Protein AF-A0A6M8PIU6-F1 (afdb_monomer_lite)

Sequence (122 aa):
MNMNNFFIIFSLILVGTSLMVISTPNSVYSVFWLVIAFVNAAVMFISLGLDYIGLIFIIVYVGAIAILFLFVIMLIQQPNKTYSQDHSHFLPVGLSVIFLFYTLLTNSPKYIVNPVIESRTN

Foldseek 3Di:
DDLVVLLVVLVVLLVVLQVCLVPPPFPLVSLVSVLVSLLSVLVNCVSVVNPVVSVVSCCPVNNPVSVVSNVVCVVVGDPDDPDPPPPPPPVVVVVVVVVVVVVVVVPPPDPPDDPPPPPPDD

Structure (mmCIF, N/CA/C/O backbone):
data_AF-A0A6M8PIU6-F1
#
_entry.id   AF-A0A6M8PIU6-F1
#
loop_
_atom_site.group_PDB
_atom_site.id
_atom_site.type_symbol
_atom_site.label_atom_id
_atom_site.label_alt_id
_atom_site.label_comp_id
_atom_site.label_asym_id
_atom_site.label_entity_id
_atom_site.label_seq_id
_atom_site.pdbx_PDB_ins_code
_atom_site.Cartn_x
_atom_site.Cartn_y
_atom_site.Cartn_z
_atom_site.occupancy
_atom_site.B_iso_or_equiv
_atom_site.auth_seq_id
_atom_site.auth_comp_id
_atom_site.auth_asym_id
_atom_site.auth_atom_id
_atom_site.pdbx_PDB_model_num
ATOM 1 N N . MET A 1 1 ? 24.174 2.847 -7.050 1.00 54.72 1 MET A N 1
ATOM 2 C CA . MET A 1 1 ? 23.387 1.826 -6.318 1.00 54.72 1 MET A CA 1
ATOM 3 C C . MET A 1 1 ? 22.730 0.921 -7.347 1.00 54.72 1 MET A C 1
ATOM 5 O O . MET A 1 1 ? 22.149 1.446 -8.285 1.00 54.72 1 MET A O 1
ATOM 9 N N . ASN A 1 2 ? 22.886 -0.398 -7.221 1.00 72.19 2 ASN A N 1
ATOM 10 C CA . ASN A 1 2 ? 22.375 -1.379 -8.188 1.00 72.19 2 ASN A CA 1
ATOM 11 C C . ASN A 1 2 ? 20.843 -1.494 -8.110 1.00 72.19 2 ASN A C 1
ATOM 13 O O . ASN A 1 2 ? 20.280 -1.325 -7.029 1.00 72.19 2 ASN A O 1
ATOM 17 N N . MET A 1 3 ? 20.188 -1.841 -9.224 1.00 72.38 3 MET A N 1
ATOM 18 C CA . MET A 1 3 ? 18.726 -2.015 -9.328 1.00 72.38 3 MET A CA 1
ATOM 19 C C . MET A 1 3 ? 18.153 -2.938 -8.229 1.00 72.38 3 MET A C 1
ATOM 21 O O . MET A 1 3 ? 17.118 -2.638 -7.639 1.00 72.38 3 MET A O 1
ATOM 25 N N . ASN A 1 4 ? 18.885 -3.998 -7.859 1.00 83.75 4 ASN A N 1
ATOM 26 C CA . ASN A 1 4 ? 18.495 -4.912 -6.777 1.00 83.75 4 ASN A CA 1
ATOM 27 C C . ASN A 1 4 ? 18.374 -4.230 -5.407 1.00 83.75 4 ASN A C 1
ATOM 29 O O . ASN A 1 4 ? 17.501 -4.592 -4.622 1.00 83.75 4 ASN A O 1
ATOM 33 N N . ASN A 1 5 ? 19.219 -3.241 -5.106 1.00 85.88 5 ASN A N 1
ATOM 34 C CA . ASN A 1 5 ? 19.186 -2.578 -3.802 1.00 85.88 5 ASN A CA 1
ATOM 35 C C . ASN A 1 5 ? 17.917 -1.733 -3.659 1.00 85.88 5 ASN A C 1
ATOM 37 O O . ASN A 1 5 ? 17.304 -1.740 -2.597 1.00 85.88 5 ASN A O 1
ATOM 41 N N . PHE A 1 6 ? 17.501 -1.051 -4.731 1.00 85.44 6 PHE A N 1
ATOM 42 C CA . PHE A 1 6 ? 16.245 -0.304 -4.746 1.00 85.44 6 PHE A CA 1
ATOM 43 C C . PHE A 1 6 ? 15.054 -1.234 -4.520 1.00 85.44 6 PHE A C 1
ATOM 45 O O . PHE A 1 6 ? 14.246 -0.978 -3.630 1.00 85.44 6 PHE A O 1
ATOM 52 N N . PHE A 1 7 ? 14.994 -2.352 -5.247 1.00 87.88 7 PHE A N 1
ATOM 53 C CA . PHE A 1 7 ? 13.915 -3.327 -5.098 1.00 87.88 7 PHE A CA 1
ATOM 54 C C . PHE A 1 7 ? 13.799 -3.867 -3.663 1.00 87.88 7 PHE A C 1
ATOM 56 O O . PHE A 1 7 ? 12.708 -3.883 -3.096 1.00 87.88 7 PHE A O 1
ATOM 63 N N . ILE A 1 8 ? 14.920 -4.248 -3.042 1.00 90.12 8 ILE A N 1
ATOM 64 C CA . ILE A 1 8 ? 14.933 -4.776 -1.669 1.00 90.12 8 ILE A CA 1
ATOM 65 C C . ILE A 1 8 ? 14.454 -3.722 -0.664 1.00 90.12 8 ILE A C 1
ATOM 67 O O . ILE A 1 8 ? 13.645 -4.035 0.207 1.00 90.12 8 ILE A O 1
ATOM 71 N N . ILE A 1 9 ? 14.915 -2.473 -0.790 1.00 91.31 9 ILE A N 1
ATOM 72 C CA . ILE A 1 9 ? 14.529 -1.384 0.118 1.00 91.31 9 ILE A CA 1
ATOM 73 C C . ILE A 1 9 ? 13.023 -1.109 0.016 1.00 91.31 9 ILE A C 1
ATOM 75 O O . ILE A 1 9 ? 12.337 -1.102 1.038 1.00 91.31 9 ILE A O 1
ATOM 79 N N . PHE A 1 10 ? 12.489 -0.946 -1.198 1.00 90.25 10 PHE A N 1
ATOM 80 C CA . PHE A 1 10 ? 11.055 -0.706 -1.402 1.00 90.25 10 PHE A CA 1
ATOM 81 C C . PHE A 1 10 ? 10.196 -1.895 -0.965 1.00 90.25 10 PHE A C 1
ATOM 83 O O . PHE A 1 10 ? 9.156 -1.695 -0.340 1.00 90.25 10 PHE A O 1
ATOM 90 N N . SER A 1 11 ? 10.643 -3.130 -1.208 1.00 92.44 11 SER A N 1
ATOM 91 C CA . SER A 1 11 ? 9.947 -4.329 -0.731 1.00 92.44 11 SER A CA 1
ATOM 92 C C . SER A 1 11 ? 9.902 -4.393 0.797 1.00 92.44 11 SER A C 1
ATOM 94 O O . SER A 1 11 ? 8.872 -4.765 1.357 1.00 92.44 11 SER A O 1
ATOM 96 N N . LEU A 1 12 ? 10.986 -4.031 1.486 1.00 94.19 12 LEU A N 1
ATOM 97 C CA . LEU A 1 12 ? 11.025 -4.026 2.948 1.00 94.19 12 LEU A CA 1
ATOM 98 C C . LEU A 1 12 ? 10.070 -2.970 3.525 1.00 94.19 12 LEU A C 1
ATOM 100 O O . LEU A 1 12 ? 9.338 -3.242 4.476 1.00 94.19 12 LEU A O 1
ATOM 104 N N . ILE A 1 13 ? 10.035 -1.783 2.912 1.00 94.44 13 ILE A N 1
ATOM 105 C CA . ILE A 1 13 ? 9.122 -0.695 3.289 1.00 94.44 13 ILE A CA 1
ATOM 106 C C . ILE A 1 13 ? 7.664 -1.101 3.041 1.00 94.44 13 ILE A C 1
ATOM 108 O O . ILE A 1 13 ? 6.804 -0.853 3.887 1.00 94.44 13 ILE A O 1
ATOM 112 N N . LEU A 1 14 ? 7.371 -1.766 1.922 1.00 95.38 14 LEU A N 1
ATOM 113 C CA . LEU A 1 14 ? 6.031 -2.264 1.608 1.00 95.38 14 LEU A CA 1
ATOM 114 C C . LEU A 1 14 ? 5.534 -3.252 2.673 1.00 95.38 14 LEU A C 1
ATOM 116 O O . LEU A 1 14 ? 4.413 -3.129 3.163 1.00 95.38 14 LEU A O 1
ATOM 120 N N . VAL A 1 15 ? 6.381 -4.199 3.081 1.00 94.69 15 VAL A N 1
ATOM 121 C CA . VAL A 1 15 ? 6.037 -5.156 4.143 1.00 94.69 15 VAL A CA 1
ATOM 122 C C . VAL A 1 15 ? 5.859 -4.442 5.483 1.00 94.69 15 VAL A C 1
ATOM 124 O O . VAL A 1 15 ? 4.864 -4.673 6.169 1.00 94.69 15 VAL A O 1
ATOM 127 N N . GLY A 1 16 ? 6.769 -3.534 5.844 1.00 94.00 16 GLY A N 1
ATOM 128 C CA . GLY A 1 16 ? 6.678 -2.769 7.091 1.00 94.00 16 GLY A CA 1
ATOM 129 C C . GLY A 1 16 ? 5.399 -1.932 7.183 1.00 94.00 16 GLY A C 1
ATOM 130 O O . GLY A 1 16 ? 4.705 -1.960 8.198 1.00 94.00 16 GLY A O 1
ATOM 131 N N . THR A 1 17 ? 5.037 -1.243 6.100 1.00 93.56 17 THR A N 1
ATOM 132 C CA . THR A 1 17 ? 3.800 -0.450 6.029 1.00 93.56 17 THR A CA 1
ATOM 133 C C . THR A 1 17 ? 2.561 -1.339 6.086 1.00 93.56 17 THR A C 1
ATOM 135 O O . THR A 1 17 ? 1.655 -1.047 6.862 1.00 93.56 17 THR A O 1
ATOM 138 N N . SER A 1 18 ? 2.542 -2.474 5.381 1.00 93.62 18 SER A N 1
ATOM 139 C CA . SER A 1 18 ? 1.442 -3.446 5.453 1.00 93.62 18 SER A CA 1
ATOM 140 C C . SER A 1 18 ? 1.244 -4.027 6.856 1.00 93.62 18 SER A C 1
ATOM 142 O O . SER A 1 18 ? 0.106 -4.236 7.274 1.00 93.62 18 SER A O 1
ATOM 144 N N . LEU A 1 19 ? 2.320 -4.287 7.601 1.00 93.19 19 LEU A N 1
ATOM 145 C CA . LEU A 1 19 ? 2.214 -4.731 8.994 1.00 93.19 19 LEU A CA 1
ATOM 146 C C . LEU A 1 19 ? 1.611 -3.636 9.879 1.00 93.19 19 LEU A C 1
ATOM 148 O O . LEU A 1 19 ? 0.773 -3.920 10.739 1.00 93.19 19 LEU A O 1
ATOM 152 N N . MET A 1 20 ? 1.992 -2.381 9.643 1.00 90.88 20 MET A N 1
ATOM 153 C CA . MET A 1 20 ? 1.485 -1.239 10.399 1.00 90.88 20 MET A CA 1
ATOM 154 C C . MET A 1 20 ? 0.002 -0.958 10.117 1.00 90.88 20 MET A C 1
ATOM 156 O O . MET A 1 20 ? -0.723 -0.596 11.044 1.00 90.88 20 MET A O 1
ATOM 160 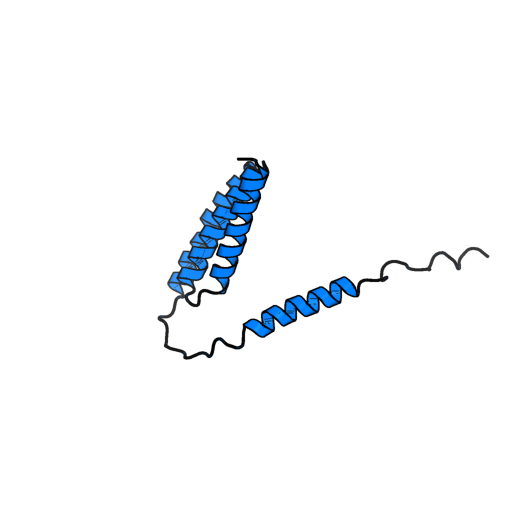N N . VAL A 1 21 ? -0.480 -1.216 8.893 1.00 92.12 21 VAL A N 1
ATOM 161 C CA . VAL A 1 21 ? -1.915 -1.171 8.543 1.00 92.12 21 VAL A CA 1
ATOM 162 C C . VAL A 1 21 ? -2.727 -2.068 9.474 1.00 92.12 21 VAL A C 1
ATOM 164 O O . VAL A 1 21 ? -3.719 -1.622 10.043 1.00 92.12 21 VAL A O 1
ATOM 167 N N . ILE A 1 22 ? -2.302 -3.318 9.657 1.00 89.00 22 ILE A N 1
ATOM 168 C CA . ILE A 1 22 ? -3.062 -4.325 10.414 1.00 89.00 22 ILE A CA 1
ATOM 169 C C . ILE A 1 22 ? -2.881 -4.141 11.930 1.00 89.00 22 ILE A C 1
ATOM 171 O O . ILE A 1 22 ? -3.787 -4.436 12.702 1.00 89.00 22 ILE A O 1
ATOM 175 N N . SER A 1 23 ? -1.724 -3.630 12.361 1.00 86.44 23 SER A N 1
ATOM 176 C CA . SER A 1 23 ? -1.399 -3.463 13.787 1.00 86.44 23 SER A CA 1
ATOM 177 C C . SER A 1 23 ? -1.992 -2.196 14.414 1.00 86.44 23 SER A C 1
ATOM 179 O O . SER A 1 23 ? -2.047 -2.083 15.636 1.00 86.44 23 SER A O 1
ATOM 181 N N . THR A 1 24 ? -2.404 -1.210 13.610 1.00 85.56 24 THR A N 1
ATOM 182 C CA . THR A 1 24 ? -2.888 0.074 14.134 1.00 85.56 24 THR A CA 1
ATOM 183 C C . THR A 1 24 ? -4.344 -0.041 14.608 1.00 85.56 24 THR A C 1
ATOM 185 O O . THR A 1 24 ? -5.215 -0.347 13.797 1.00 85.56 24 THR A O 1
ATOM 188 N N . PRO A 1 25 ? -4.662 0.272 15.883 1.00 80.69 25 PRO A N 1
ATOM 189 C CA . PRO A 1 25 ? -6.013 0.093 16.427 1.00 80.69 25 PRO A CA 1
ATOM 190 C C . PRO A 1 25 ? -7.027 1.134 15.932 1.00 80.69 25 PRO A C 1
ATOM 192 O O . PRO A 1 25 ? -8.232 0.919 16.017 1.00 80.69 25 PRO A O 1
ATOM 195 N N . ASN A 1 26 ? -6.561 2.279 15.429 1.00 84.88 26 ASN A N 1
ATOM 196 C CA . ASN A 1 26 ? -7.428 3.310 14.871 1.00 84.88 26 ASN A CA 1
ATOM 197 C C . ASN A 1 26 ? -7.577 3.117 13.353 1.00 84.88 26 ASN A C 1
ATOM 199 O O . ASN A 1 26 ? -6.587 3.161 12.618 1.00 84.88 26 ASN A O 1
ATOM 203 N N . SER A 1 27 ? -8.817 2.950 12.885 1.00 88.62 27 SER A N 1
ATOM 204 C CA . SER A 1 27 ? -9.120 2.653 11.482 1.00 88.62 27 SER A CA 1
ATOM 205 C C . SER A 1 27 ? -8.683 3.762 10.520 1.00 88.62 27 SER A C 1
ATOM 207 O O . SER A 1 27 ? -8.188 3.444 9.441 1.00 88.62 27 SER A O 1
ATOM 209 N N . VAL A 1 28 ? -8.765 5.044 10.904 1.00 90.94 28 VAL A N 1
ATOM 210 C CA . VAL A 1 28 ? -8.282 6.164 10.066 1.00 90.94 28 VAL A CA 1
ATOM 211 C C . VAL A 1 28 ? -6.786 6.054 9.806 1.00 90.94 28 VAL A C 1
ATOM 213 O O . VAL A 1 28 ? -6.340 6.144 8.661 1.00 90.94 28 VAL A O 1
ATOM 216 N N . TYR A 1 29 ? -6.007 5.800 10.855 1.00 90.69 29 TYR A N 1
ATOM 217 C CA . TYR A 1 29 ? -4.562 5.646 10.712 1.00 90.69 29 TYR A CA 1
ATOM 218 C C . TYR A 1 29 ? -4.206 4.370 9.944 1.00 90.69 29 TYR A C 1
ATOM 220 O O . TYR A 1 29 ? -3.299 4.402 9.120 1.00 90.69 29 TYR A O 1
ATOM 228 N N . SER A 1 30 ? -4.942 3.273 10.146 1.00 91.88 30 SER A N 1
ATOM 229 C CA . SER A 1 30 ? -4.770 2.034 9.377 1.00 91.88 30 SER A CA 1
ATOM 230 C C . SER A 1 30 ? -4.920 2.271 7.867 1.00 91.88 30 SER A C 1
ATOM 232 O O . SER A 1 30 ? -4.040 1.900 7.089 1.00 91.88 30 SER A O 1
ATOM 234 N N . VAL A 1 31 ? -5.973 2.975 7.439 1.00 93.44 31 VAL A N 1
ATOM 235 C CA . VAL A 1 31 ? -6.185 3.281 6.015 1.00 93.44 31 VAL A CA 1
ATOM 236 C C . VAL A 1 31 ? -5.150 4.274 5.485 1.00 93.44 31 VAL A C 1
ATOM 238 O O . VAL A 1 31 ? -4.703 4.131 4.353 1.00 93.44 31 VAL A O 1
ATOM 241 N N . PHE A 1 32 ? -4.683 5.233 6.285 1.00 92.88 32 PHE A N 1
ATOM 242 C CA . PHE A 1 32 ? -3.572 6.099 5.875 1.00 92.88 32 PHE A CA 1
ATOM 243 C C . PHE A 1 32 ? -2.296 5.294 5.562 1.00 92.88 32 PHE A C 1
ATOM 245 O O . PHE A 1 32 ? -1.678 5.494 4.513 1.00 92.88 32 PHE A O 1
ATOM 252 N N . TRP A 1 33 ? -1.944 4.324 6.414 1.00 94.44 33 TRP A N 1
ATOM 253 C CA . TRP A 1 33 ? -0.844 3.392 6.143 1.00 94.44 33 TRP A CA 1
ATOM 254 C C . TRP A 1 33 ? -1.090 2.545 4.884 1.00 94.44 33 TRP A C 1
ATOM 256 O O . TRP A 1 33 ? -0.138 2.229 4.170 1.00 94.44 33 TRP A O 1
ATOM 266 N N . LEU A 1 34 ? -2.350 2.236 4.558 1.00 93.62 34 LEU A N 1
ATOM 267 C CA . LEU A 1 34 ? -2.720 1.504 3.342 1.00 93.62 34 LEU A CA 1
ATOM 268 C C . LEU A 1 34 ? -2.445 2.334 2.083 1.00 93.62 34 LEU A C 1
ATOM 270 O O . LEU A 1 34 ? -1.907 1.802 1.112 1.00 93.62 34 LEU A O 1
ATOM 274 N N . VAL A 1 35 ? -2.744 3.639 2.103 1.00 94.62 35 VAL A N 1
ATOM 275 C CA . VAL A 1 35 ? -2.406 4.547 0.990 1.00 94.62 35 VAL A CA 1
ATOM 276 C C . VAL A 1 35 ? -0.896 4.538 0.745 1.00 94.62 35 VAL A C 1
ATOM 278 O O . VAL A 1 35 ? -0.454 4.383 -0.393 1.00 94.62 35 VAL A O 1
ATOM 281 N N . ILE A 1 36 ? -0.094 4.635 1.810 1.00 95.19 36 ILE A N 1
ATOM 282 C CA . ILE A 1 36 ? 1.373 4.585 1.717 1.00 95.19 36 ILE A CA 1
ATOM 283 C C . ILE A 1 36 ? 1.843 3.240 1.146 1.00 95.19 36 ILE A C 1
ATOM 285 O O . ILE A 1 36 ? 2.742 3.219 0.300 1.00 95.19 36 ILE A O 1
ATOM 289 N N . ALA A 1 37 ? 1.240 2.123 1.562 1.00 95.44 37 ALA A N 1
ATOM 290 C CA . ALA A 1 37 ? 1.564 0.799 1.035 1.00 95.44 37 ALA A CA 1
ATOM 291 C C . ALA A 1 37 ? 1.271 0.701 -0.473 1.00 95.44 37 ALA A C 1
ATO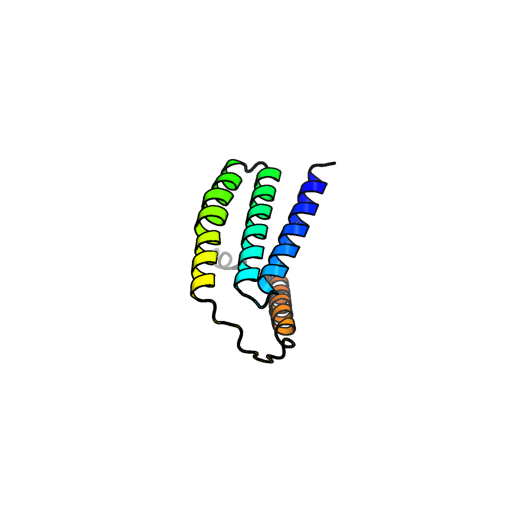M 293 O O . ALA A 1 37 ? 2.113 0.232 -1.236 1.00 95.44 37 ALA A O 1
ATOM 294 N N . PHE A 1 38 ? 0.129 1.213 -0.942 1.00 95.50 38 PHE A N 1
ATOM 295 C CA . PHE A 1 38 ? -0.191 1.227 -2.374 1.00 95.50 38 PHE A CA 1
ATOM 296 C C . PHE A 1 38 ? 0.747 2.124 -3.186 1.00 95.50 38 PHE A C 1
ATOM 298 O O . PHE A 1 38 ? 1.171 1.740 -4.276 1.00 95.50 38 PHE A O 1
ATOM 305 N N . VAL A 1 39 ? 1.146 3.280 -2.659 1.00 94.75 39 VAL A N 1
ATOM 306 C CA . VAL A 1 39 ? 2.153 4.118 -3.328 1.00 94.75 39 VAL A CA 1
ATOM 307 C C . VAL A 1 39 ? 3.493 3.378 -3.430 1.00 94.75 39 VAL A C 1
ATOM 309 O O . VAL A 1 39 ? 4.105 3.377 -4.496 1.00 94.75 39 VAL A O 1
ATOM 312 N N . ASN A 1 40 ? 3.926 2.676 -2.376 1.00 95.31 40 ASN A N 1
ATOM 313 C CA . ASN A 1 40 ? 5.140 1.850 -2.428 1.00 95.31 40 ASN A CA 1
ATOM 314 C C . ASN A 1 40 ? 5.025 0.707 -3.448 1.00 95.31 40 ASN A C 1
ATOM 316 O O . ASN A 1 40 ? 5.972 0.453 -4.191 1.00 95.31 40 ASN A O 1
ATOM 320 N N . ALA A 1 41 ? 3.862 0.056 -3.538 1.00 94.88 41 ALA A N 1
ATOM 321 C CA . ALA A 1 41 ? 3.609 -0.981 -4.535 1.00 94.88 41 ALA A CA 1
ATOM 322 C C . ALA A 1 41 ? 3.695 -0.430 -5.971 1.00 94.88 41 ALA A C 1
ATOM 324 O O . ALA A 1 41 ? 4.289 -1.069 -6.837 1.00 94.88 41 ALA A O 1
ATOM 325 N N . ALA A 1 42 ? 3.188 0.783 -6.219 1.00 94.69 42 ALA A N 1
ATOM 326 C CA . ALA A 1 42 ? 3.315 1.441 -7.520 1.00 94.69 42 ALA A CA 1
ATOM 327 C C . ALA A 1 42 ? 4.780 1.685 -7.913 1.00 94.69 42 ALA A C 1
ATOM 329 O O . ALA A 1 42 ? 5.178 1.395 -9.041 1.00 94.69 42 ALA A O 1
ATOM 330 N N . VAL A 1 43 ? 5.601 2.161 -6.972 1.00 92.88 43 VAL A N 1
ATOM 331 C CA . VAL A 1 43 ? 7.045 2.351 -7.195 1.00 92.88 43 VAL A CA 1
ATOM 332 C C . VAL A 1 43 ? 7.748 1.015 -7.464 1.00 92.88 43 VAL A C 1
ATOM 334 O O . VAL A 1 43 ? 8.663 0.950 -8.291 1.00 92.88 43 VAL A O 1
ATOM 337 N N . MET A 1 44 ? 7.293 -0.069 -6.829 1.00 92.06 44 MET A N 1
ATOM 338 C CA . MET A 1 44 ? 7.795 -1.419 -7.090 1.00 92.06 44 MET A CA 1
ATOM 339 C C . MET A 1 44 ? 7.465 -1.887 -8.515 1.00 92.06 44 MET A C 1
ATOM 341 O O . MET A 1 44 ? 8.336 -2.449 -9.175 1.00 92.06 44 MET A O 1
ATOM 345 N N . PHE A 1 45 ? 6.261 -1.608 -9.027 1.00 92.31 45 PHE A N 1
ATOM 346 C CA . PHE A 1 45 ? 5.904 -1.913 -10.420 1.00 92.31 45 PHE A CA 1
ATOM 347 C C . PHE A 1 45 ? 6.760 -1.139 -11.425 1.00 92.31 45 PHE A C 1
ATOM 349 O O . PHE A 1 45 ? 7.246 -1.731 -12.387 1.00 92.31 45 PHE A O 1
ATOM 356 N N . ILE A 1 46 ? 7.018 0.145 -11.172 1.00 90.75 46 ILE A N 1
ATOM 357 C CA . ILE A 1 46 ? 7.892 0.972 -12.020 1.00 90.75 46 ILE A CA 1
ATOM 358 C C . ILE A 1 46 ? 9.335 0.440 -11.993 1.00 90.75 46 ILE A C 1
ATOM 360 O O . ILE A 1 46 ? 9.977 0.318 -13.030 1.00 90.75 46 ILE A O 1
ATOM 364 N N . SER A 1 47 ? 9.835 0.022 -10.825 1.00 88.38 47 SER A N 1
ATOM 365 C CA . SER A 1 47 ? 11.180 -0.573 -10.703 1.00 88.38 47 SER A CA 1
ATOM 366 C C . SER A 1 47 ? 11.332 -1.902 -11.457 1.00 88.38 47 SER A C 1
ATOM 368 O O . SER A 1 47 ? 12.444 -2.279 -11.820 1.00 88.38 47 SER A O 1
ATOM 370 N N . LEU A 1 48 ? 10.226 -2.612 -11.701 1.00 90.12 48 LEU A N 1
ATOM 371 C CA . LEU A 1 48 ? 10.185 -3.837 -12.502 1.00 90.12 48 LEU A CA 1
ATOM 372 C C . LEU A 1 48 ? 10.023 -3.562 -14.012 1.00 90.12 48 LEU A C 1
ATOM 374 O O . LEU A 1 48 ? 10.027 -4.506 -14.799 1.00 90.12 48 LEU A O 1
ATOM 378 N N . GLY A 1 49 ? 9.875 -2.299 -14.426 1.00 90.12 49 GLY A N 1
ATOM 379 C CA . GLY A 1 49 ? 9.617 -1.904 -15.815 1.00 90.12 49 GLY A CA 1
ATOM 380 C C . GLY A 1 49 ? 8.148 -2.016 -16.242 1.00 90.12 49 GLY A C 1
ATOM 381 O O . GLY A 1 49 ? 7.857 -2.030 -17.436 1.00 90.12 49 GLY A O 1
ATOM 382 N N . LEU A 1 50 ? 7.207 -2.119 -15.294 1.00 93.88 50 LEU A N 1
ATOM 383 C CA . LEU A 1 50 ? 5.764 -2.189 -15.556 1.00 93.88 50 LEU A CA 1
ATOM 384 C C . LEU A 1 50 ? 5.096 -0.810 -15.423 1.00 93.88 50 LEU A C 1
ATOM 386 O O . LEU A 1 50 ? 4.162 -0.629 -14.638 1.00 93.88 50 LEU A O 1
ATOM 390 N N . ASP A 1 51 ? 5.542 0.161 -16.216 1.00 92.06 51 ASP A N 1
ATOM 391 C CA . ASP A 1 51 ? 5.136 1.567 -16.066 1.00 92.06 51 ASP A CA 1
ATOM 392 C C . ASP A 1 51 ? 3.628 1.786 -16.255 1.00 92.06 51 ASP A C 1
ATOM 394 O O . ASP A 1 51 ? 2.984 2.465 -15.457 1.00 92.06 51 ASP A O 1
ATOM 398 N N . TYR A 1 52 ? 3.028 1.164 -17.275 1.00 95.12 52 TYR A N 1
ATOM 399 C CA . TYR A 1 52 ? 1.598 1.322 -17.563 1.00 95.12 52 TYR A CA 1
ATOM 400 C C . TYR A 1 52 ? 0.709 0.751 -16.448 1.00 95.12 52 TYR A C 1
ATOM 402 O O . TYR A 1 52 ? -0.251 1.393 -16.019 1.00 95.12 52 TYR A O 1
ATOM 410 N N . ILE A 1 53 ? 1.064 -0.430 -15.929 1.00 95.44 53 ILE A N 1
ATOM 411 C CA . ILE A 1 53 ? 0.365 -1.048 -14.796 1.00 95.44 53 ILE A CA 1
ATOM 412 C C . ILE A 1 53 ? 0.552 -0.184 -13.544 1.00 95.44 53 ILE A C 1
ATOM 414 O O . ILE A 1 53 ? -0.422 0.064 -12.837 1.00 95.44 53 ILE A O 1
ATOM 418 N N . GLY A 1 54 ? 1.767 0.314 -13.290 1.00 94.38 54 GLY A N 1
ATOM 419 C CA . GLY A 1 54 ? 2.061 1.195 -12.157 1.00 94.38 54 GLY A CA 1
ATOM 420 C C . GLY A 1 54 ? 1.242 2.488 -12.179 1.00 94.38 54 GLY A C 1
ATOM 421 O O . GLY A 1 54 ? 0.689 2.887 -11.155 1.00 94.38 54 GLY A O 1
ATOM 422 N N . LEU A 1 55 ? 1.083 3.110 -13.350 1.00 95.31 55 LEU A N 1
ATOM 423 C CA . LEU A 1 55 ? 0.262 4.313 -13.513 1.00 95.31 55 LEU A CA 1
ATOM 424 C C . LEU A 1 55 ? -1.226 4.042 -13.268 1.00 95.31 55 LEU A C 1
ATOM 426 O O . LEU A 1 55 ? -1.863 4.779 -12.514 1.00 95.31 55 LEU A O 1
ATOM 430 N N . ILE A 1 56 ? -1.783 2.971 -13.843 1.00 96.31 56 ILE A N 1
ATOM 431 C CA . ILE A 1 56 ? -3.175 2.570 -13.573 1.00 96.31 56 ILE A CA 1
ATOM 432 C C . ILE A 1 56 ? -3.358 2.253 -12.088 1.00 96.31 56 ILE A C 1
ATOM 434 O O . ILE A 1 56 ? -4.382 2.612 -11.505 1.00 96.31 56 ILE A O 1
ATOM 438 N N . PHE A 1 57 ? -2.361 1.627 -11.460 1.00 95.38 57 PHE A N 1
ATOM 439 C CA . PHE A 1 57 ? -2.396 1.303 -10.042 1.00 95.38 57 PHE A CA 1
ATOM 440 C C . PHE A 1 57 ? -2.532 2.562 -9.180 1.00 95.38 57 PHE A C 1
ATOM 442 O O . PHE A 1 57 ? -3.386 2.622 -8.296 1.00 95.38 57 PHE A O 1
ATOM 449 N N . ILE A 1 58 ? -1.766 3.610 -9.485 1.00 95.12 58 ILE A N 1
ATOM 450 C CA . ILE A 1 58 ? -1.891 4.905 -8.805 1.00 95.12 58 ILE A CA 1
ATOM 451 C C . ILE A 1 58 ? -3.281 5.504 -9.036 1.00 95.12 58 ILE A C 1
ATOM 453 O O . ILE A 1 58 ? -3.944 5.900 -8.082 1.00 95.12 58 ILE A O 1
ATOM 457 N N . ILE A 1 59 ? -3.758 5.554 -10.277 1.00 95.81 59 ILE A N 1
ATOM 458 C CA . ILE A 1 59 ? -5.024 6.231 -10.594 1.00 95.81 59 ILE A CA 1
ATOM 459 C C . ILE A 1 59 ? -6.220 5.516 -9.946 1.00 95.81 59 ILE A C 1
ATOM 461 O O . ILE A 1 59 ? -7.064 6.157 -9.320 1.00 95.81 59 ILE A O 1
ATOM 465 N N . VAL A 1 60 ? -6.298 4.190 -10.066 1.00 95.75 60 VAL A N 1
ATOM 466 C CA . VAL A 1 60 ? -7.468 3.412 -9.635 1.00 95.75 60 VAL A CA 1
ATOM 467 C C . VAL A 1 60 ? -7.370 3.013 -8.165 1.00 95.75 60 VAL A C 1
ATOM 469 O O . VAL A 1 60 ? -8.310 3.249 -7.405 1.00 95.75 60 VAL A O 1
ATOM 472 N N . TYR A 1 61 ? -6.249 2.432 -7.732 1.00 94.88 61 TYR A N 1
ATOM 473 C CA . TYR A 1 61 ? -6.136 1.905 -6.370 1.00 94.88 61 TYR A CA 1
ATOM 474 C C . TYR A 1 61 ? -5.816 2.997 -5.357 1.00 94.88 61 TYR A C 1
ATOM 476 O O . TYR A 1 61 ? -6.510 3.093 -4.346 1.00 94.88 61 TYR A O 1
ATOM 484 N N . VAL A 1 62 ? -4.810 3.836 -5.620 1.00 94.94 62 VAL A N 1
ATOM 485 C CA . VAL A 1 62 ? -4.470 4.946 -4.712 1.00 94.94 62 VAL A CA 1
ATOM 486 C C . VAL A 1 62 ? -5.514 6.058 -4.825 1.00 94.94 62 VAL A C 1
ATOM 488 O O . VAL A 1 62 ? -6.011 6.525 -3.807 1.00 94.94 62 VAL A O 1
ATOM 491 N N . GLY A 1 63 ? -5.870 6.457 -6.048 1.00 92.56 6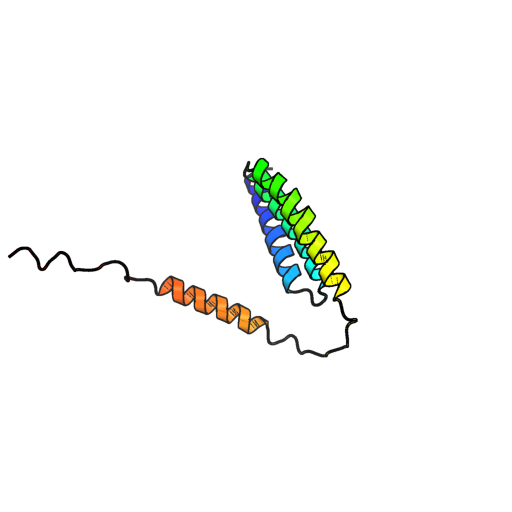3 GLY A N 1
ATOM 492 C CA . GLY A 1 63 ? -6.732 7.610 -6.310 1.00 92.56 63 GLY A CA 1
ATOM 493 C C . GLY A 1 63 ? -8.215 7.377 -6.024 1.00 92.56 63 GLY A C 1
ATOM 494 O O . GLY A 1 63 ? -8.832 8.179 -5.332 1.00 92.56 63 GLY A O 1
ATOM 495 N N . ALA A 1 64 ? -8.809 6.297 -6.534 1.00 94.25 64 ALA A N 1
ATOM 496 C CA . ALA A 1 64 ? -10.238 6.051 -6.338 1.00 94.25 64 ALA A CA 1
ATOM 497 C C . ALA A 1 64 ? -10.503 5.204 -5.088 1.00 94.25 64 ALA A C 1
ATOM 499 O O . ALA A 1 64 ? -11.166 5.657 -4.159 1.00 94.25 64 ALA A O 1
ATOM 500 N N . ILE A 1 65 ? -9.974 3.980 -5.043 1.00 94.75 65 ILE A N 1
ATOM 501 C CA . ILE A 1 65 ? -10.367 2.984 -4.037 1.00 94.75 65 ILE A CA 1
ATOM 502 C C . ILE A 1 65 ? -9.897 3.390 -2.634 1.00 94.75 65 ILE A C 1
ATOM 504 O O . ILE A 1 65 ? -10.710 3.440 -1.714 1.00 94.75 65 ILE A O 1
ATOM 508 N N . ALA A 1 66 ? -8.613 3.709 -2.448 1.00 93.31 66 ALA A N 1
ATOM 509 C CA . ALA A 1 66 ? -8.068 3.996 -1.119 1.00 93.31 66 ALA A CA 1
ATOM 510 C C . ALA A 1 66 ? -8.612 5.305 -0.521 1.00 93.31 66 ALA A C 1
ATOM 512 O O . ALA A 1 66 ? -8.920 5.354 0.670 1.00 93.31 66 ALA A O 1
ATOM 513 N N . ILE A 1 67 ? -8.796 6.343 -1.343 1.00 91.69 67 ILE A N 1
ATOM 514 C CA . ILE A 1 67 ? -9.405 7.609 -0.906 1.00 91.69 67 ILE A CA 1
ATOM 515 C C . ILE A 1 67 ? -10.895 7.418 -0.594 1.00 91.69 67 ILE A C 1
ATOM 517 O O . ILE A 1 67 ? -11.363 7.936 0.418 1.00 91.69 67 ILE A O 1
ATOM 521 N N . LEU A 1 68 ? -11.637 6.633 -1.390 1.00 94.81 68 LEU A N 1
ATOM 522 C CA . LEU A 1 68 ? -13.022 6.268 -1.061 1.00 94.81 68 LEU A CA 1
ATOM 523 C C . LEU A 1 68 ? -13.101 5.536 0.274 1.00 94.81 68 LEU A C 1
ATOM 525 O O . LEU A 1 68 ? -13.949 5.874 1.097 1.00 94.81 68 LEU A O 1
ATOM 529 N N . PHE A 1 69 ? -12.198 4.584 0.518 1.00 91.81 69 PHE A N 1
ATOM 530 C CA . PHE A 1 69 ? -12.099 3.936 1.820 1.00 91.81 69 PHE A CA 1
ATOM 531 C C . PHE A 1 69 ? -11.863 4.961 2.925 1.00 91.81 69 PHE A C 1
ATOM 533 O O . PHE A 1 69 ? -12.607 4.932 3.896 1.00 91.81 69 PHE A O 1
ATOM 540 N N . LEU A 1 70 ? -10.917 5.895 2.764 1.00 91.75 70 LEU A N 1
ATOM 541 C CA . LEU A 1 70 ? -10.637 6.956 3.742 1.00 91.75 70 LEU A CA 1
ATOM 542 C C . LEU A 1 70 ? -11.890 7.793 4.049 1.00 91.75 70 LEU A C 1
ATOM 544 O O . LEU A 1 70 ? -12.207 8.030 5.213 1.00 91.75 70 LEU A O 1
ATOM 548 N N . PHE A 1 71 ? -12.659 8.183 3.034 1.00 92.31 71 PHE A N 1
ATOM 549 C CA . PHE A 1 71 ? -13.925 8.882 3.259 1.00 92.31 71 PHE A CA 1
ATOM 550 C C . PHE A 1 71 ? -14.936 8.017 4.016 1.00 92.31 71 PHE A C 1
ATOM 552 O O . PHE A 1 71 ? -15.494 8.457 5.020 1.00 92.31 71 PHE A O 1
ATOM 559 N N . VAL A 1 72 ? -15.156 6.781 3.569 1.00 93.50 72 VAL A N 1
ATOM 560 C CA . VAL A 1 72 ? -16.142 5.865 4.160 1.00 93.50 72 VAL A CA 1
ATOM 561 C C . VAL A 1 72 ? -15.806 5.552 5.616 1.00 93.50 72 VAL A C 1
ATOM 563 O O . VAL A 1 72 ? -16.663 5.675 6.488 1.00 93.50 72 VAL A O 1
ATOM 566 N N . ILE A 1 73 ? -14.557 5.193 5.908 1.0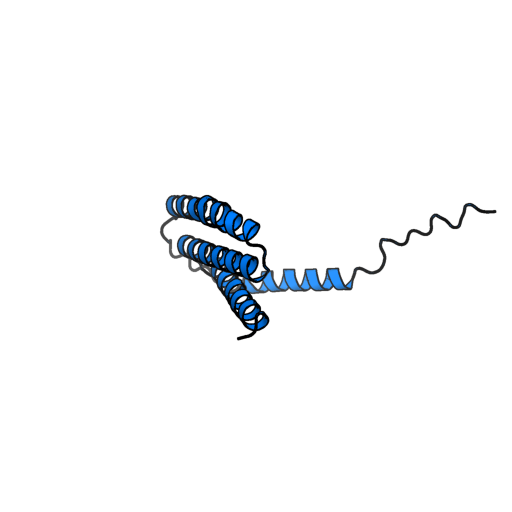0 92.00 73 ILE A N 1
ATOM 567 C CA . ILE A 1 73 ? -14.130 4.860 7.268 1.00 92.00 73 ILE A CA 1
ATOM 568 C C . ILE A 1 73 ? -14.157 6.081 8.185 1.00 92.00 73 ILE A C 1
ATOM 570 O O . ILE A 1 73 ? -14.533 5.934 9.341 1.00 92.00 73 ILE A O 1
ATOM 574 N N . MET A 1 74 ? -13.852 7.285 7.687 1.00 90.75 74 MET A N 1
ATOM 575 C CA . MET A 1 74 ? -13.959 8.509 8.484 1.00 90.75 74 MET A CA 1
ATOM 576 C C . MET A 1 74 ? -15.415 8.831 8.843 1.00 90.75 74 MET A C 1
ATOM 578 O O . MET A 1 74 ? -15.676 9.256 9.964 1.00 90.75 74 MET A O 1
ATOM 582 N N . LEU A 1 75 ? -16.365 8.590 7.932 1.00 92.06 75 LEU A N 1
ATOM 583 C CA . LEU A 1 75 ? -17.797 8.768 8.206 1.00 92.06 75 LEU A CA 1
ATOM 584 C C . LEU A 1 75 ? -18.340 7.741 9.210 1.00 92.06 75 LEU A C 1
ATOM 586 O O . LEU A 1 75 ? -19.253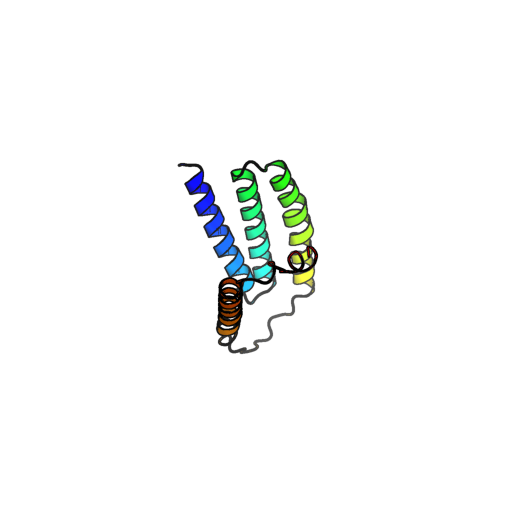 8.050 9.972 1.00 92.06 75 LEU A O 1
ATOM 590 N N . ILE A 1 76 ? -17.791 6.525 9.210 1.00 90.56 76 ILE A N 1
ATOM 591 C CA . ILE A 1 76 ? -18.215 5.432 10.100 1.00 90.56 76 ILE A CA 1
ATOM 592 C C . ILE A 1 76 ? -17.477 5.479 11.449 1.00 90.56 76 ILE A C 1
ATOM 594 O O . ILE A 1 76 ? -17.931 4.868 12.420 1.00 90.56 76 ILE A O 1
ATOM 598 N N . GLN A 1 77 ? -16.352 6.195 11.539 1.00 83.69 77 GLN A N 1
ATOM 599 C CA . GLN A 1 77 ? -15.477 6.186 12.707 1.00 83.69 77 GLN A CA 1
ATOM 600 C C . GLN A 1 77 ? -16.236 6.625 13.964 1.00 83.69 77 GLN A C 1
ATOM 602 O O . GLN A 1 77 ? -16.574 7.793 14.155 1.00 83.69 77 GLN A O 1
ATOM 607 N N . GLN A 1 78 ? -16.456 5.675 14.870 1.00 78.00 78 GLN A N 1
ATOM 608 C CA . GLN A 1 78 ? -17.024 5.961 16.178 1.00 78.00 78 GLN A CA 1
ATOM 609 C C . GLN A 1 78 ? -15.897 6.446 17.110 1.00 78.00 78 GLN A C 1
ATOM 611 O O . GLN A 1 78 ? -14.796 5.884 17.066 1.00 78.00 78 GLN A O 1
ATOM 616 N N . PRO A 1 79 ? -16.124 7.482 17.941 1.00 69.81 79 PRO A N 1
ATOM 617 C CA . PRO A 1 79 ? -15.129 7.933 18.906 1.00 69.81 79 PRO A CA 1
ATOM 618 C C . PRO A 1 79 ? -14.780 6.785 19.854 1.00 69.81 79 PRO A C 1
ATOM 620 O O . PRO A 1 79 ? -15.670 6.088 20.346 1.00 69.81 79 PRO A O 1
ATOM 623 N N . ASN A 1 80 ? -13.477 6.580 20.065 1.00 64.56 80 ASN A N 1
ATOM 624 C CA . ASN A 1 80 ? -12.930 5.478 20.849 1.00 64.56 80 ASN A CA 1
ATOM 625 C C . ASN A 1 80 ? -13.566 5.450 22.242 1.00 64.56 80 ASN A C 1
ATOM 627 O O . ASN A 1 80 ? -13.243 6.256 23.111 1.00 64.56 80 ASN A O 1
ATOM 631 N N . LYS A 1 81 ? -14.476 4.501 22.454 1.00 54.62 81 LYS A N 1
ATOM 632 C CA . LYS A 1 81 ? -14.906 4.093 23.787 1.00 54.62 81 LYS A CA 1
ATOM 633 C C . LYS A 1 81 ? -13.765 3.238 24.311 1.00 54.62 81 LYS A C 1
ATOM 635 O O . LYS A 1 81 ? -13.393 2.281 23.635 1.00 54.62 81 LYS A O 1
ATOM 640 N N . THR A 1 82 ? -13.182 3.612 25.445 1.00 56.38 82 THR A N 1
ATOM 641 C CA . THR A 1 82 ? -12.068 2.914 26.096 1.00 56.38 82 THR A CA 1
ATOM 642 C C . THR A 1 82 ? -12.483 1.484 26.436 1.00 56.38 82 THR A C 1
ATOM 644 O O . THR A 1 82 ? -12.917 1.188 27.544 1.00 56.38 82 THR A O 1
ATOM 647 N N . TYR A 1 83 ? -12.420 0.590 25.454 1.00 52.25 83 TYR A N 1
ATOM 648 C CA . TYR A 1 83 ? -12.536 -0.834 25.671 1.00 52.25 83 TYR A CA 1
ATOM 649 C C . TYR A 1 83 ? -11.124 -1.291 25.988 1.00 52.25 83 TYR A C 1
ATOM 651 O O . TYR A 1 83 ? -10.266 -1.366 25.109 1.00 52.25 83 TYR A O 1
ATOM 659 N N . SER A 1 84 ? -10.881 -1.536 27.270 1.00 56.34 84 SER A N 1
ATOM 660 C CA . SER A 1 84 ? -9.737 -2.296 27.755 1.00 56.34 84 SER A CA 1
ATOM 661 C C . SER A 1 84 ? -9.842 -3.710 27.182 1.00 56.34 84 SER A C 1
ATOM 663 O O . SER A 1 84 ? -10.302 -4.630 27.850 1.00 56.34 84 SER A O 1
ATOM 665 N N . GLN A 1 85 ? -9.536 -3.870 25.896 1.00 54.88 85 GLN A N 1
ATOM 666 C CA . GLN A 1 85 ? -9.488 -5.164 25.242 1.00 54.88 85 GLN A CA 1
ATOM 667 C C . GLN A 1 85 ? -8.034 -5.592 25.226 1.00 54.88 85 GLN A C 1
ATOM 669 O O . GLN A 1 85 ? -7.217 -5.086 24.463 1.00 54.88 85 GLN A O 1
ATOM 674 N N . ASP A 1 86 ? -7.756 -6.483 26.166 1.00 59.56 86 ASP A N 1
ATOM 675 C CA . ASP A 1 86 ? -6.591 -7.340 26.271 1.00 59.56 86 ASP A CA 1
ATOM 676 C C . ASP A 1 86 ? -6.154 -7.848 24.881 1.00 59.56 86 ASP A C 1
ATOM 678 O O . ASP A 1 86 ? -6.655 -8.834 24.338 1.00 59.56 86 ASP A O 1
ATOM 682 N N . HIS A 1 87 ? -5.237 -7.098 24.268 1.00 55.69 87 HIS A N 1
ATOM 683 C CA . HIS A 1 87 ? -4.656 -7.304 22.943 1.00 55.69 87 HIS A CA 1
ATOM 684 C C . HIS A 1 87 ? -3.539 -8.361 23.040 1.00 55.69 87 HIS A C 1
ATOM 686 O O . HIS A 1 87 ? -2.429 -8.162 22.567 1.00 55.69 87 HIS A O 1
ATOM 692 N N . SER A 1 88 ? -3.786 -9.474 23.729 1.00 55.62 88 SER A N 1
ATOM 693 C CA . SER A 1 88 ? -2.805 -10.555 23.916 1.00 55.62 88 SER A CA 1
ATOM 694 C C . SER A 1 88 ? -3.144 -11.819 23.116 1.00 55.62 88 SER A C 1
ATOM 696 O O . SER A 1 88 ? -2.293 -12.688 22.944 1.00 55.62 88 SER A O 1
ATOM 698 N N . HIS A 1 89 ? -4.346 -11.898 22.531 1.00 56.75 89 HIS A N 1
ATOM 699 C CA . HIS A 1 89 ? -4.844 -13.121 21.888 1.00 56.75 89 HIS A CA 1
ATOM 700 C C . HIS A 1 89 ? -4.870 -13.123 20.346 1.00 56.75 89 HIS A C 1
ATOM 702 O O . HIS A 1 89 ? -5.236 -14.137 19.758 1.00 56.75 89 HIS A O 1
ATOM 708 N N . PHE A 1 90 ? -4.438 -12.061 19.652 1.00 61.53 90 PHE A N 1
ATOM 709 C CA . PHE A 1 90 ? -4.401 -12.050 18.173 1.00 61.53 90 PHE A CA 1
ATOM 710 C C . PHE A 1 90 ? -3.085 -12.602 17.577 1.00 61.53 90 PHE A C 1
ATOM 712 O O . PHE A 1 90 ? -3.093 -13.137 16.468 1.00 61.53 90 PHE A O 1
ATOM 719 N N . LEU A 1 91 ? -1.973 -12.561 18.327 1.00 66.19 91 LEU A N 1
ATOM 720 C CA . LEU A 1 91 ? -0.702 -13.210 17.959 1.00 66.19 91 LEU A CA 1
ATOM 721 C C . LEU A 1 91 ? -0.816 -14.730 17.691 1.00 66.19 91 LEU A C 1
ATOM 723 O O . LEU A 1 91 ? -0.289 -15.186 16.670 1.00 66.19 91 LEU A O 1
ATOM 727 N N . PRO A 1 92 ? -1.482 -15.541 18.544 1.00 66.75 92 PRO A N 1
ATOM 728 C CA . PRO A 1 92 ? -1.553 -16.988 18.329 1.00 66.75 92 PRO A CA 1
ATOM 729 C C . PRO A 1 92 ? -2.370 -17.368 17.088 1.00 66.75 92 PRO A C 1
ATOM 731 O O . PRO A 1 92 ? -2.088 -18.391 16.465 1.00 66.75 92 PRO A O 1
ATOM 734 N N . VAL A 1 93 ? -3.331 -16.538 16.669 1.00 71.56 93 VAL A N 1
ATOM 735 C CA . VAL A 1 93 ? -4.128 -16.794 15.458 1.00 71.56 93 VAL A CA 1
ATOM 736 C C . VAL A 1 93 ? -3.259 -16.683 14.204 1.00 71.56 93 VAL A C 1
ATOM 738 O O . VAL A 1 93 ? -3.308 -17.566 13.348 1.00 71.56 93 VAL A O 1
ATOM 741 N N . GLY A 1 94 ? -2.396 -15.663 14.124 1.00 70.12 94 GLY A N 1
ATOM 742 C CA . GLY A 1 94 ? -1.452 -15.510 13.010 1.00 70.12 94 GLY A CA 1
ATOM 743 C C . GLY A 1 94 ? -0.488 -16.694 12.889 1.00 70.12 94 GLY A C 1
ATOM 744 O O . GLY A 1 94 ? -0.317 -17.251 11.804 1.00 70.12 94 GLY A O 1
ATOM 745 N N . LEU A 1 95 ? 0.074 -17.145 14.016 1.00 79.94 95 LEU A N 1
ATOM 746 C CA . LEU A 1 95 ? 0.941 -18.330 14.068 1.00 79.94 95 LEU A CA 1
ATOM 747 C C . LEU A 1 95 ? 0.214 -19.611 13.646 1.00 79.94 95 LEU A C 1
ATOM 749 O O . LEU A 1 95 ? 0.795 -20.441 12.950 1.00 79.94 95 LEU A O 1
ATOM 753 N N . SER A 1 96 ? -1.059 -19.754 14.017 1.00 79.00 96 SER A N 1
ATOM 754 C CA . SER A 1 96 ? -1.870 -20.925 13.671 1.00 79.00 96 SER A CA 1
ATOM 755 C C . SER A 1 96 ? -2.083 -21.047 12.160 1.00 79.00 96 SER A C 1
ATOM 757 O O . SER A 1 96 ? -1.939 -22.135 11.606 1.00 79.00 96 SER A O 1
ATOM 759 N N . VAL A 1 97 ? -2.365 -19.933 11.473 1.00 82.44 97 VAL A N 1
ATOM 760 C CA . VAL A 1 97 ? -2.534 -19.912 10.007 1.00 82.44 97 VAL A CA 1
ATOM 761 C C . VAL A 1 97 ? -1.221 -20.254 9.298 1.00 82.44 97 VAL A C 1
ATOM 763 O O . VAL A 1 97 ? -1.221 -21.050 8.361 1.00 82.44 97 VAL A O 1
ATOM 766 N N . ILE A 1 98 ? -0.095 -19.709 9.772 1.00 84.25 98 ILE A N 1
ATOM 767 C CA . ILE A 1 98 ? 1.243 -19.991 9.225 1.00 84.25 98 ILE A CA 1
ATOM 768 C C . ILE A 1 98 ? 1.608 -21.467 9.412 1.00 84.25 98 ILE A C 1
ATOM 770 O O . ILE A 1 98 ? 2.077 -22.109 8.472 1.00 84.25 98 ILE A O 1
ATOM 774 N N . PHE A 1 99 ? 1.357 -22.020 10.601 1.00 87.50 99 PHE A N 1
ATOM 775 C CA . PHE A 1 99 ? 1.607 -23.426 10.906 1.00 87.50 99 PHE A CA 1
ATOM 776 C C . PHE A 1 99 ? 0.758 -24.351 10.028 1.00 87.50 99 PHE A C 1
ATOM 778 O O . PHE A 1 99 ? 1.291 -25.270 9.410 1.00 87.50 99 PHE A O 1
ATOM 785 N N . LEU A 1 100 ? -0.542 -24.066 9.894 1.00 87.06 100 LEU A N 1
ATOM 786 C CA . LEU A 1 100 ? -1.455 -24.850 9.061 1.00 87.06 100 LEU A CA 1
ATOM 787 C C . LEU A 1 100 ? -1.037 -24.816 7.586 1.00 87.06 100 LEU A C 1
ATOM 789 O O . LEU A 1 100 ? -0.979 -25.864 6.942 1.00 87.06 100 LEU A O 1
ATOM 793 N N . PHE A 1 101 ? -0.686 -23.640 7.060 1.00 86.12 101 PHE A N 1
ATOM 794 C CA . PHE A 1 101 ? -0.206 -23.495 5.686 1.00 86.12 101 PHE A CA 1
ATOM 795 C C . PHE A 1 101 ? 1.106 -24.257 5.451 1.00 86.12 101 PHE A C 1
ATOM 797 O O . PHE A 1 101 ? 1.229 -24.973 4.457 1.00 86.12 101 PHE A O 1
ATOM 804 N N . TYR A 1 102 ? 2.054 -24.180 6.392 1.00 87.44 102 TYR A N 1
ATOM 805 C CA . TYR A 1 102 ? 3.307 -24.940 6.351 1.00 87.44 102 TYR A CA 1
ATOM 806 C C . TYR A 1 102 ? 3.065 -26.459 6.339 1.00 87.44 102 TYR A C 1
ATOM 808 O O . TYR A 1 102 ? 3.666 -27.188 5.541 1.00 87.44 102 TYR A O 1
ATOM 816 N N . THR A 1 103 ? 2.140 -26.946 7.172 1.00 84.19 103 THR A N 1
ATOM 817 C CA . THR A 1 103 ? 1.745 -28.360 7.192 1.00 84.19 103 THR A CA 1
ATOM 818 C C . THR A 1 103 ? 1.083 -28.789 5.881 1.00 84.19 103 THR A C 1
ATOM 820 O O . THR A 1 103 ? 1.388 -29.877 5.392 1.00 84.19 103 THR A O 1
ATOM 823 N N . LEU A 1 104 ? 0.225 -27.958 5.277 1.00 81.31 104 LEU A N 1
ATOM 824 C CA . LEU A 1 104 ? -0.447 -28.269 4.006 1.00 81.31 104 LEU A CA 1
ATOM 825 C C . LEU A 1 104 ? 0.537 -28.363 2.829 1.00 81.31 104 LEU A C 1
ATOM 827 O O . LEU A 1 104 ? 0.462 -29.292 2.023 1.00 81.31 104 LEU A O 1
ATOM 831 N N . LEU A 1 105 ? 1.491 -27.430 2.756 1.00 80.50 105 LEU A N 1
ATOM 832 C CA . LEU A 1 105 ? 2.533 -27.414 1.723 1.00 80.50 105 LEU A CA 1
ATOM 833 C C . LEU A 1 105 ? 3.426 -28.655 1.801 1.00 80.50 105 LEU A C 1
ATOM 835 O O . LEU A 1 105 ? 3.765 -29.248 0.780 1.00 80.50 105 LEU A O 1
ATOM 839 N N . THR A 1 106 ? 3.755 -29.082 3.018 1.00 79.44 106 THR A N 1
ATOM 840 C CA . THR A 1 106 ? 4.597 -30.262 3.250 1.00 79.44 106 THR A CA 1
ATOM 841 C C . THR A 1 106 ? 3.847 -31.574 2.963 1.00 79.44 106 THR A C 1
ATOM 843 O O . THR A 1 106 ? 4.449 -32.535 2.491 1.00 79.44 106 THR A O 1
ATOM 846 N N . ASN A 1 107 ? 2.523 -31.615 3.173 1.00 73.50 107 ASN A N 1
ATOM 847 C CA . ASN A 1 107 ? 1.670 -32.798 2.970 1.00 73.50 107 ASN A CA 1
ATOM 848 C C . ASN A 1 107 ? 0.992 -32.868 1.585 1.00 73.50 107 ASN A C 1
ATOM 850 O O . ASN A 1 107 ? -0.030 -33.533 1.430 1.00 73.50 107 ASN A O 1
ATOM 854 N N . SER A 1 108 ? 1.575 -32.255 0.550 1.00 61.12 108 SER A N 1
ATOM 855 C CA . SER A 1 108 ? 1.091 -32.365 -0.838 1.00 61.12 108 SER A CA 1
ATOM 856 C C . SER A 1 108 ? 1.635 -33.554 -1.675 1.00 61.12 108 SER A C 1
ATOM 858 O O . SER A 1 108 ? 1.652 -33.423 -2.903 1.00 61.12 108 SER A O 1
ATOM 860 N N . PRO A 1 109 ? 2.102 -34.723 -1.164 1.00 60.81 109 PRO A N 1
ATOM 861 C CA . PRO A 1 109 ? 2.477 -35.788 -2.079 1.00 60.81 109 PRO A CA 1
ATOM 862 C C . PRO A 1 109 ? 1.208 -36.478 -2.614 1.00 60.81 109 PRO A C 1
ATOM 864 O O . PRO A 1 109 ? 0.472 -37.119 -1.874 1.00 60.81 109 PRO A O 1
ATOM 867 N N . LYS A 1 110 ? 1.040 -36.429 -3.943 1.00 60.34 110 LYS A N 1
ATOM 868 C CA . LYS A 1 110 ? 0.377 -37.464 -4.768 1.00 60.34 110 LYS A CA 1
ATOM 869 C C . LYS A 1 110 ? -1.165 -37.521 -4.797 1.00 60.34 110 LYS A C 1
ATOM 871 O O . LYS A 1 110 ? -1.734 -38.592 -4.622 1.00 60.34 110 LYS A O 1
ATOM 876 N N . TYR A 1 111 ? -1.834 -36.437 -5.201 1.00 57.41 111 TYR A N 1
ATOM 877 C CA . TYR A 1 111 ? -3.232 -36.514 -5.687 1.00 57.41 111 TYR A CA 1
ATOM 878 C C . TYR A 1 111 ? -3.383 -36.493 -7.226 1.00 57.41 111 TYR A C 1
ATOM 880 O O . TYR A 1 111 ? -4.504 -36.502 -7.722 1.00 57.41 111 TYR A O 1
ATOM 888 N N . ILE A 1 112 ? -2.287 -36.492 -8.004 1.00 58.94 112 ILE A N 1
ATOM 889 C CA . ILE A 1 112 ? -2.330 -36.366 -9.483 1.00 58.94 112 ILE A CA 1
ATOM 890 C C . ILE A 1 112 ? -1.571 -37.502 -10.196 1.00 58.94 112 ILE A C 1
ATOM 892 O O . ILE A 1 112 ? -0.936 -37.291 -11.222 1.00 58.94 112 ILE A O 1
ATOM 896 N N . VAL A 1 113 ? -1.598 -38.732 -9.675 1.00 64.00 113 VAL A N 1
ATOM 897 C CA . VAL A 1 113 ? -1.131 -39.899 -10.452 1.00 64.00 113 VAL A CA 1
ATOM 898 C C . VAL A 1 113 ? -2.176 -41.002 -10.351 1.00 64.00 113 VAL A C 1
ATOM 900 O O . VAL A 1 113 ? -2.159 -41.831 -9.449 1.00 64.00 113 VAL A O 1
ATOM 903 N N . ASN A 1 114 ? -3.137 -40.935 -11.269 1.00 53.06 114 ASN A N 1
ATOM 904 C CA . ASN A 1 114 ? -4.226 -41.886 -11.442 1.00 53.06 114 ASN A CA 1
ATOM 905 C C . ASN A 1 114 ? -3.733 -43.092 -12.281 1.00 53.06 114 ASN A C 1
ATOM 907 O O . ASN A 1 114 ? -3.336 -42.876 -13.426 1.00 53.06 114 ASN A O 1
ATOM 911 N N . PRO A 1 115 ? -3.766 -44.344 -11.788 1.00 62.50 115 PRO A N 1
ATOM 912 C CA . PRO A 1 115 ? -3.303 -45.529 -12.524 1.00 62.50 115 PRO A CA 1
ATOM 913 C C . PRO A 1 115 ? -4.390 -46.174 -13.418 1.00 62.50 115 PRO A C 1
ATOM 915 O O . PRO A 1 115 ? -4.461 -47.391 -13.549 1.00 62.50 115 PRO A O 1
ATOM 918 N N . VAL A 1 116 ? -5.268 -45.387 -14.053 1.00 65.62 116 VAL A N 1
ATOM 919 C CA . VAL A 1 116 ? -6.424 -45.915 -14.827 1.00 65.62 116 VAL A CA 1
ATOM 920 C C . VAL A 1 116 ? -6.071 -46.337 -16.270 1.00 65.62 116 VAL A C 1
ATOM 922 O O . VAL A 1 116 ? -6.942 -46.768 -17.018 1.00 65.62 116 VAL A O 1
ATOM 925 N N . ILE A 1 117 ? -4.797 -46.291 -16.679 1.00 62.69 117 ILE A N 1
ATOM 926 C CA . ILE A 1 117 ? -4.382 -46.660 -18.051 1.00 62.69 117 ILE A CA 1
ATOM 927 C C . ILE A 1 117 ? -3.807 -48.093 -18.157 1.00 62.69 117 ILE A C 1
ATOM 929 O O . ILE A 1 117 ? -3.518 -48.543 -19.257 1.00 62.69 117 ILE A O 1
ATOM 933 N N . GLU A 1 118 ? -3.691 -48.867 -17.069 1.00 63.16 118 GLU A N 1
ATOM 934 C CA . GLU A 1 118 ? -2.989 -50.172 -17.118 1.00 63.16 118 GLU A CA 1
ATOM 935 C C . GLU A 1 118 ? -3.901 -51.415 -17.227 1.00 63.16 118 GLU A C 1
ATOM 937 O O . GLU A 1 118 ? -3.422 -52.518 -17.459 1.00 63.16 118 GLU A O 1
ATOM 942 N N . SER A 1 119 ? -5.231 -51.277 -17.137 1.00 60.91 119 SER A N 1
ATOM 943 C CA . SER A 1 119 ? -6.160 -52.429 -17.162 1.00 60.91 119 SER A CA 1
ATOM 944 C C . SER A 1 119 ? -6.868 -52.682 -18.503 1.00 60.91 119 SER A C 1
ATOM 946 O O . SER A 1 119 ? -7.814 -53.470 -18.561 1.00 60.91 119 SER A O 1
ATOM 948 N N . ARG A 1 120 ? -6.452 -52.020 -19.594 1.00 61.06 120 ARG A N 1
ATOM 949 C CA . ARG A 1 120 ? -7.132 -52.081 -20.908 1.00 61.06 120 ARG A CA 1
ATOM 950 C C . ARG A 1 120 ? -6.259 -52.552 -22.077 1.00 61.06 120 ARG A C 1
ATOM 952 O O . ARG A 1 120 ? -6.571 -52.227 -23.217 1.00 61.06 120 ARG A O 1
ATOM 959 N N . THR A 1 121 ? -5.229 -53.358 -21.828 1.00 57.78 121 THR A N 1
ATOM 960 C CA . THR A 1 121 ? -4.555 -54.139 -22.885 1.00 57.78 121 THR A CA 1
ATOM 961 C C . THR A 1 121 ? -4.212 -55.545 -22.381 1.00 57.78 121 THR A C 1
ATOM 963 O O . THR A 1 121 ? -3.070 -55.830 -22.028 1.00 57.78 121 THR A O 1
ATOM 966 N N . ASN A 1 122 ? -5.237 -56.396 -22.302 1.00 58.81 122 ASN A N 1
ATOM 967 C CA . ASN A 1 122 ? -5.130 -57.848 -22.469 1.00 58.81 122 ASN A CA 1
ATOM 968 C C . ASN A 1 122 ? -5.841 -58.167 -23.786 1.00 58.81 122 ASN A C 1
ATOM 970 O O . ASN A 1 122 ? -6.960 -57.621 -23.950 1.00 58.81 122 ASN A O 1
#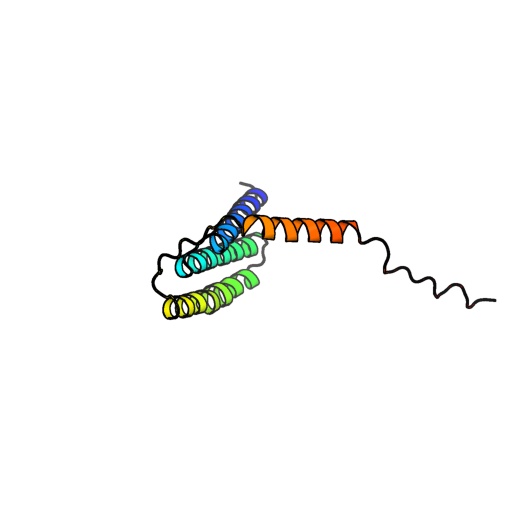

Secondary structure (DSSP, 8-state):
--HHHHHHHHHHHHHHHHHHHHH-SSHHHHHHHHHHHHHHHHHHHHHTT-HHHHHHIIIIIIIIIIHHHHHHHHHH----------TTSSHHHHHHHHHHHHHHHHT---SS---TTSSS--

pLDDT: mean 82.36, std 14.14, range [52.25, 96.31]

InterPro domains:
  IPR001457 NADH:ubiquinone/plastoquinone oxidoreductase, chain 6 [PF00499] (18-106)
  IPR042106 NADH-ubiquinone/plastoquinone oxidoreductase chain 6, subunit NuoJ [G3DSA:1.20.120.1200] (3-120)

Organism: NCBI:txid2741456

Radius of gyration: 22.26 Å; chains: 1; bounding box: 42×67×51 Å